Protein AF-W9VB93-F1 (afdb_monomer)

Organism: NCBI:txid1249627

pLDDT: mean 88.5, std 13.63, range [40.69, 98.06]

Sequence (87 aa):
MRLVTETEVSITRLASGQVITAKLINLSASGCAFHTDKVLDSGEELEILVRSPSERIEPLRRGARVARISQGESQHLVGVEFMNAED

Foldseek 3Di:
DWDADQFWKWKAQPVPRDIAIWGWGTDDPFWTKTKDQDDDDAQGKIWIWTDDPDPVDDIDIFIWTFHDWDDDPRIIITIITTDDDPD

Structure (mmCIF, N/CA/C/O backbone):
data_AF-W9VB93-F1
#
_entry.id   AF-W9VB93-F1
#
loop_
_atom_site.group_PDB
_atom_site.id
_atom_site.type_symbol
_atom_site.label_atom_id
_atom_site.label_alt_id
_atom_site.label_comp_id
_atom_site.label_asym_id
_atom_site.label_entity_id
_atom_site.label_seq_id
_atom_site.pdbx_PDB_ins_code
_atom_site.Cartn_x
_atom_site.Cartn_y
_atom_site.Cartn_z
_atom_site.occupancy
_atom_site.B_iso_or_equiv
_atom_site.auth_seq_id
_atom_site.auth_comp_id
_atom_site.auth_asym_id
_atom_site.auth_atom_id
_atom_site.pdbx_PDB_model_num
ATOM 1 N N . MET A 1 1 ? 17.112 -3.926 4.637 1.00 40.69 1 MET A N 1
ATOM 2 C CA . MET A 1 1 ? 17.318 -2.501 4.294 1.00 40.69 1 MET A CA 1
ATOM 3 C C . MET A 1 1 ? 15.977 -1.920 3.860 1.00 40.69 1 MET A C 1
ATOM 5 O O . MET A 1 1 ? 15.276 -2.604 3.126 1.00 40.69 1 MET A O 1
ATOM 9 N N . ARG A 1 2 ? 15.574 -0.746 4.359 1.00 48.91 2 ARG A N 1
ATOM 10 C CA . ARG A 1 2 ? 14.313 -0.071 3.993 1.00 48.91 2 ARG A CA 1
ATOM 11 C C . ARG A 1 2 ? 14.651 1.321 3.469 1.00 48.91 2 ARG A C 1
ATOM 13 O O . ARG A 1 2 ? 15.369 2.045 4.152 1.00 48.91 2 ARG A O 1
ATOM 20 N N . LEU A 1 3 ? 14.170 1.668 2.277 1.00 53.81 3 LEU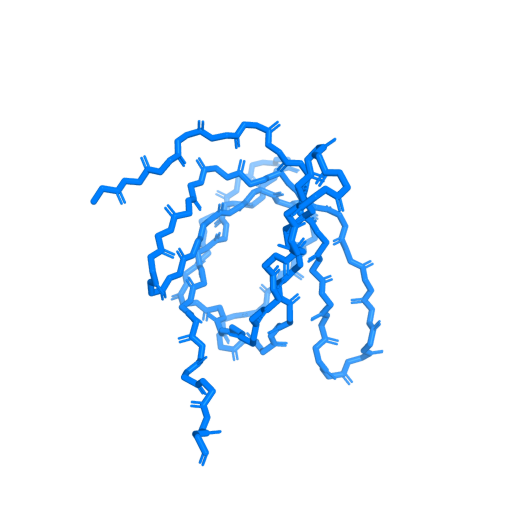 A N 1
ATOM 21 C CA . LEU A 1 3 ? 14.327 3.017 1.731 1.00 53.81 3 LEU A CA 1
ATOM 22 C C . LEU A 1 3 ? 13.314 3.935 2.435 1.00 53.81 3 LEU A C 1
ATOM 24 O O . LEU A 1 3 ? 12.129 3.602 2.463 1.00 53.81 3 LEU A O 1
ATOM 28 N N . VAL A 1 4 ? 13.768 5.038 3.033 1.00 51.03 4 VAL A N 1
ATOM 29 C CA . VAL A 1 4 ? 12.879 6.082 3.569 1.00 51.03 4 VAL A CA 1
ATOM 30 C C . VAL A 1 4 ? 12.592 7.045 2.426 1.00 51.03 4 VAL A C 1
ATOM 32 O O . VAL A 1 4 ? 13.503 7.718 1.950 1.00 51.03 4 VAL A O 1
ATOM 35 N N . THR A 1 5 ? 11.349 7.077 1.954 1.00 60.50 5 THR A N 1
ATOM 36 C CA . THR A 1 5 ? 10.927 7.963 0.864 1.00 60.50 5 THR A CA 1
ATOM 37 C C . THR A 1 5 ? 9.583 8.569 1.220 1.00 60.50 5 THR A C 1
ATOM 39 O O . THR A 1 5 ? 8.624 7.826 1.399 1.00 60.50 5 THR A O 1
ATOM 42 N N . GLU A 1 6 ? 9.474 9.892 1.280 1.00 63.72 6 GLU A N 1
ATOM 43 C CA . GLU A 1 6 ? 8.169 10.557 1.276 1.00 63.72 6 GLU A CA 1
ATOM 44 C C . GLU A 1 6 ? 7.658 10.610 -0.168 1.00 63.72 6 GLU A C 1
ATOM 46 O O . GLU A 1 6 ? 7.699 11.642 -0.831 1.00 63.72 6 GLU A O 1
ATOM 51 N N . THR A 1 7 ? 7.261 9.454 -0.691 1.00 79.50 7 THR A N 1
ATOM 52 C CA . THR A 1 7 ? 6.787 9.302 -2.069 1.00 79.50 7 THR A CA 1
ATOM 53 C C . THR A 1 7 ? 5.313 8.944 -2.046 1.00 79.50 7 THR A C 1
ATOM 55 O O . THR A 1 7 ? 4.877 8.107 -1.253 1.00 79.50 7 THR A O 1
ATOM 58 N N . GLU A 1 8 ? 4.534 9.591 -2.907 1.00 88.44 8 GLU A N 1
ATOM 59 C CA . GLU A 1 8 ? 3.145 9.205 -3.114 1.00 88.44 8 GLU A CA 1
ATOM 60 C C . GLU A 1 8 ? 3.084 7.823 -3.769 1.00 88.44 8 GLU A C 1
ATOM 62 O O . GLU A 1 8 ? 3.794 7.527 -4.732 1.00 88.44 8 GLU A O 1
ATOM 67 N N . VAL A 1 9 ? 2.228 6.966 -3.228 1.00 93.38 9 VAL A N 1
ATOM 68 C CA . VAL A 1 9 ? 1.956 5.631 -3.750 1.00 93.38 9 VAL A CA 1
ATOM 69 C C . VAL A 1 9 ? 0.484 5.544 -4.124 1.00 93.38 9 VAL A C 1
ATOM 71 O O . VAL A 1 9 ? -0.383 6.017 -3.386 1.00 93.38 9 VAL A O 1
ATOM 74 N N . SER A 1 10 ? 0.200 4.948 -5.279 1.00 95.94 10 SER A N 1
ATOM 75 C CA . SER A 1 10 ? -1.168 4.621 -5.670 1.00 95.94 10 SER A CA 1
ATOM 76 C C . SER A 1 10 ? -1.491 3.207 -5.211 1.00 95.94 10 SER A C 1
ATOM 78 O O . SER A 1 10 ? -0.706 2.282 -5.423 1.00 95.94 10 SER A O 1
ATOM 80 N N . ILE A 1 11 ? -2.644 3.051 -4.575 1.00 97.06 11 ILE A N 1
ATOM 81 C CA . ILE A 1 11 ? -3.123 1.793 -4.017 1.00 97.06 11 ILE A CA 1
ATOM 82 C C . ILE A 1 11 ? -4.478 1.488 -4.622 1.00 97.06 11 ILE A C 1
ATOM 84 O O . ILE A 1 11 ? -5.422 2.248 -4.431 1.00 97.06 11 ILE A O 1
ATOM 88 N N . THR A 1 12 ? -4.581 0.375 -5.333 1.00 97.81 12 THR A N 1
ATOM 89 C CA . THR A 1 12 ? -5.845 -0.089 -5.905 1.00 97.81 12 THR A CA 1
ATOM 90 C C . THR A 1 12 ? -6.403 -1.200 -5.0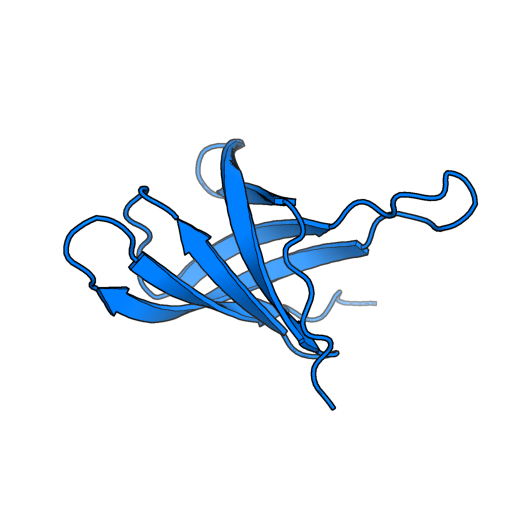31 1.00 97.81 12 THR A C 1
ATOM 92 O O . THR A 1 12 ? -5.746 -2.222 -4.855 1.00 97.81 12 THR A O 1
ATOM 95 N N . ARG A 1 13 ? -7.614 -1.040 -4.496 1.00 97.00 13 ARG A N 1
ATOM 96 C CA . ARG A 1 13 ? -8.329 -2.144 -3.840 1.00 97.00 13 ARG A CA 1
ATOM 97 C C . ARG A 1 13 ? -8.761 -3.147 -4.897 1.00 97.00 13 ARG A C 1
ATOM 99 O O . ARG A 1 13 ? -9.532 -2.785 -5.785 1.00 97.00 13 ARG A O 1
ATOM 106 N N . LEU A 1 14 ? -8.316 -4.398 -4.811 1.00 94.94 14 LEU A N 1
ATOM 107 C CA . LEU A 1 14 ? -8.624 -5.379 -5.857 1.00 94.94 14 LEU A CA 1
ATOM 108 C C . LEU A 1 14 ? -10.112 -5.744 -5.899 1.00 94.94 14 LEU A C 1
ATOM 110 O O . LEU A 1 14 ? -10.660 -5.951 -6.977 1.00 94.94 14 LEU A O 1
ATOM 114 N N . ALA A 1 15 ? -10.788 -5.740 -4.747 1.00 94.81 15 ALA A N 1
ATOM 115 C CA . ALA A 1 15 ? -12.206 -6.085 -4.656 1.00 94.81 15 ALA A CA 1
ATOM 116 C C . ALA A 1 15 ? -13.138 -5.077 -5.354 1.00 94.81 15 ALA A C 1
ATOM 118 O O . ALA A 1 15 ? -14.195 -5.460 -5.850 1.00 94.81 15 ALA A O 1
ATOM 119 N N . SER A 1 16 ? -12.776 -3.789 -5.377 1.00 94.25 16 SER A N 1
ATOM 120 C CA . SER A 1 16 ? -13.644 -2.715 -5.888 1.00 94.25 16 SER A CA 1
ATOM 121 C C . SER A 1 16 ? -13.057 -1.933 -7.063 1.00 94.25 16 SER A C 1
ATOM 123 O O . SER A 1 16 ? -13.769 -1.149 -7.685 1.00 94.25 16 SER A O 1
ATOM 125 N N . GLY A 1 17 ? -11.762 -2.089 -7.350 1.00 94.88 17 GLY A N 1
ATOM 126 C CA . GLY A 1 17 ? -11.030 -1.262 -8.309 1.00 94.88 17 GLY A CA 1
ATOM 127 C C . GLY A 1 17 ? -10.805 0.183 -7.847 1.00 94.88 17 GLY A C 1
ATOM 128 O O . GLY A 1 17 ? -10.276 0.992 -8.607 1.00 94.88 17 GLY A O 1
ATOM 129 N N . GLN A 1 18 ? -11.197 0.539 -6.618 1.00 96.00 18 GLN A N 1
ATOM 130 C CA . GLN A 1 18 ? -11.011 1.888 -6.095 1.00 96.00 18 GLN A CA 1
ATOM 131 C C . GLN A 1 18 ? -9.522 2.200 -5.930 1.00 96.00 18 GLN A C 1
ATOM 133 O O . GLN A 1 18 ? -8.797 1.449 -5.278 1.00 96.00 18 GLN A O 1
ATOM 138 N N . VAL A 1 19 ? -9.095 3.349 -6.456 1.00 96.69 19 VAL A N 1
ATOM 139 C CA . VAL A 1 19 ? -7.725 3.850 -6.313 1.00 96.69 19 VAL A CA 1
ATOM 140 C C . VAL A 1 19 ? -7.651 4.876 -5.184 1.00 96.69 19 VAL A C 1
ATOM 142 O O . VAL A 1 19 ? -8.480 5.781 -5.089 1.00 96.69 19 VAL A O 1
ATOM 145 N N . ILE A 1 20 ? -6.638 4.732 -4.336 1.00 94.94 20 ILE A N 1
ATOM 146 C CA . ILE A 1 20 ? -6.329 5.591 -3.195 1.00 94.94 20 ILE A CA 1
ATOM 147 C C . ILE A 1 20 ? -4.898 6.101 -3.358 1.00 94.94 20 ILE A C 1
ATOM 149 O O . ILE A 1 20 ? -3.993 5.330 -3.675 1.00 94.94 20 ILE A O 1
ATOM 153 N N . THR A 1 21 ? -4.681 7.388 -3.10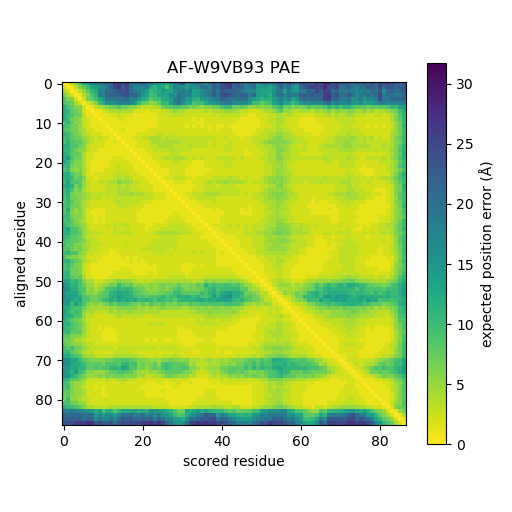3 1.00 94.75 21 THR A N 1
ATOM 154 C CA . THR A 1 21 ? -3.331 7.941 -2.951 1.00 94.75 21 THR A CA 1
ATOM 155 C C . THR A 1 21 ? -2.937 7.892 -1.481 1.00 94.75 21 THR A C 1
ATOM 157 O O . THR A 1 21 ? -3.706 8.295 -0.608 1.00 94.75 21 THR A O 1
ATOM 160 N N . ALA A 1 22 ? -1.742 7.385 -1.203 1.00 94.94 22 ALA A N 1
ATOM 161 C CA . ALA A 1 22 ? -1.202 7.255 0.141 1.00 94.94 22 ALA A CA 1
ATOM 162 C C . ALA A 1 22 ? 0.247 7.752 0.194 1.00 94.94 22 ALA A C 1
ATOM 164 O O . ALA A 1 22 ? 0.924 7.865 -0.829 1.00 94.94 22 ALA A O 1
ATOM 165 N N . LYS A 1 23 ? 0.738 8.040 1.402 1.00 93.50 23 LYS A N 1
ATOM 166 C CA . LYS A 1 23 ? 2.134 8.439 1.620 1.00 93.50 23 LYS A CA 1
ATOM 167 C C . LYS A 1 23 ? 2.954 7.219 2.011 1.00 93.50 23 LYS A C 1
ATOM 169 O O . LYS A 1 23 ? 2.750 6.670 3.093 1.00 93.50 23 LYS A O 1
ATOM 174 N N . LEU A 1 24 ? 3.875 6.797 1.152 1.00 93.19 24 LEU A N 1
ATOM 175 C CA . LEU A 1 24 ? 4.789 5.699 1.450 1.00 93.19 24 LEU A CA 1
ATOM 176 C C . LEU A 1 24 ? 5.725 6.098 2.602 1.00 93.19 24 LEU A C 1
ATOM 178 O O . LEU A 1 24 ? 6.162 7.240 2.690 1.00 93.19 24 LEU A O 1
ATOM 182 N N . ILE A 1 25 ? 6.014 5.158 3.498 1.00 91.88 25 ILE A N 1
ATOM 183 C CA . ILE A 1 25 ? 6.922 5.353 4.641 1.00 91.88 25 ILE A CA 1
ATOM 184 C C . ILE A 1 25 ? 8.190 4.544 4.463 1.00 91.88 25 ILE A C 1
ATOM 186 O O . ILE A 1 25 ? 9.294 5.019 4.721 1.00 91.88 25 ILE A O 1
ATOM 190 N N . ASN A 1 26 ? 8.031 3.290 4.054 1.00 90.12 26 ASN A N 1
ATOM 191 C CA . ASN A 1 26 ? 9.153 2.433 3.739 1.00 90.12 26 ASN A CA 1
ATOM 192 C C . ASN A 1 26 ? 8.780 1.419 2.669 1.00 90.12 26 ASN A C 1
ATOM 194 O O . ASN A 1 26 ? 7.620 1.032 2.538 1.00 90.12 26 ASN A O 1
ATOM 198 N N . LEU A 1 27 ? 9.803 0.971 1.952 1.00 91.12 27 LEU A N 1
ATOM 199 C CA . LEU A 1 27 ? 9.721 -0.066 0.938 1.00 91.12 27 LEU A CA 1
ATOM 200 C C . LEU A 1 27 ? 10.845 -1.082 1.146 1.00 91.12 27 LEU A C 1
ATOM 202 O O . LEU A 1 27 ? 11.980 -0.725 1.479 1.00 91.12 27 LEU A O 1
ATOM 206 N N . SER A 1 28 ? 10.512 -2.351 0.955 1.00 90.81 28 SER A N 1
ATOM 207 C CA . SER A 1 28 ? 11.430 -3.486 0.968 1.00 90.81 28 SER A CA 1
ATOM 208 C C . SER A 1 28 ? 11.031 -4.493 -0.112 1.00 90.81 28 SER A C 1
ATOM 210 O O . SER A 1 28 ? 10.006 -4.323 -0.766 1.00 90.81 28 SER A O 1
ATOM 212 N N . ALA A 1 29 ? 11.828 -5.547 -0.293 1.00 89.12 29 ALA A N 1
ATOM 213 C CA . ALA A 1 29 ? 11.547 -6.581 -1.289 1.00 89.12 29 ALA A CA 1
ATOM 214 C C . ALA A 1 29 ? 10.257 -7.373 -1.008 1.00 89.12 29 ALA A C 1
ATOM 216 O O . ALA A 1 29 ? 9.634 -7.849 -1.947 1.00 89.12 29 ALA A O 1
ATOM 217 N N . SER A 1 30 ? 9.857 -7.506 0.260 1.00 93.06 30 SER A N 1
ATOM 218 C CA . SER A 1 30 ? 8.718 -8.335 0.679 1.00 93.06 30 SER A CA 1
ATOM 219 C C . SER A 1 30 ? 7.477 -7.532 1.062 1.00 93.06 30 SER A C 1
ATOM 221 O O . SER A 1 30 ? 6.469 -8.111 1.451 1.00 93.06 30 SER A O 1
ATOM 223 N N . GLY A 1 31 ? 7.539 -6.202 1.021 1.00 94.94 31 GLY A N 1
ATOM 224 C CA . GLY A 1 31 ? 6.409 -5.371 1.414 1.00 94.94 31 GLY A CA 1
ATOM 225 C C . GLY A 1 31 ? 6.779 -3.925 1.685 1.00 94.94 31 GLY A C 1
ATOM 226 O O . GLY A 1 31 ? 7.946 -3.514 1.598 1.00 94.94 31 GLY A O 1
ATOM 227 N N . CYS A 1 32 ? 5.764 -3.150 2.046 1.00 95.19 32 CYS A N 1
ATOM 228 C CA . CYS A 1 32 ? 5.885 -1.730 2.330 1.00 95.19 32 CYS A CA 1
ATOM 229 C C . CYS A 1 32 ? 4.921 -1.288 3.436 1.00 95.19 32 CYS A C 1
ATOM 231 O O . CYS A 1 32 ? 4.069 -2.046 3.906 1.00 95.19 32 CYS A O 1
ATOM 233 N N . ALA A 1 33 ? 5.080 -0.043 3.875 1.00 95.88 33 ALA A N 1
ATOM 234 C CA . ALA A 1 33 ? 4.128 0.607 4.762 1.00 95.88 33 ALA A CA 1
ATOM 235 C C . ALA A 1 33 ? 3.828 2.023 4.280 1.00 95.88 33 ALA A C 1
ATOM 237 O O . ALA A 1 33 ? 4.716 2.692 3.744 1.00 95.88 33 ALA A O 1
ATOM 238 N N . PHE A 1 34 ? 2.600 2.480 4.500 1.00 95.75 34 PHE A N 1
ATOM 239 C CA . PHE A 1 34 ? 2.118 3.786 4.062 1.00 95.75 34 PHE A CA 1
ATOM 240 C C . PHE A 1 34 ? 1.098 4.373 5.045 1.00 95.75 34 PHE A C 1
ATOM 242 O O . PHE A 1 34 ? 0.487 3.646 5.828 1.00 95.75 34 PHE A O 1
ATOM 249 N N . HIS A 1 35 ? 0.912 5.692 4.987 1.00 95.88 35 HIS A N 1
ATOM 250 C CA . HIS A 1 35 ? -0.183 6.390 5.656 1.00 95.88 35 HIS A CA 1
ATOM 251 C C . HIS A 1 35 ? -1.327 6.656 4.690 1.00 95.88 35 HIS A C 1
ATOM 253 O O . HIS A 1 35 ? -1.107 7.108 3.564 1.00 95.88 35 HIS A O 1
ATOM 259 N N . THR A 1 36 ? -2.549 6.439 5.163 1.00 95.56 36 THR A N 1
ATOM 260 C CA . THR A 1 36 ? -3.776 6.799 4.452 1.00 95.56 36 THR A CA 1
ATOM 261 C C . THR A 1 36 ? -4.837 7.296 5.433 1.00 95.56 36 THR A C 1
ATOM 263 O O . THR A 1 36 ? -4.846 6.910 6.600 1.00 95.56 36 THR A O 1
ATOM 266 N N . ASP A 1 37 ? -5.722 8.170 4.964 1.00 94.69 37 ASP A N 1
ATOM 267 C CA . ASP A 1 37 ? -6.946 8.580 5.661 1.00 94.69 37 ASP A 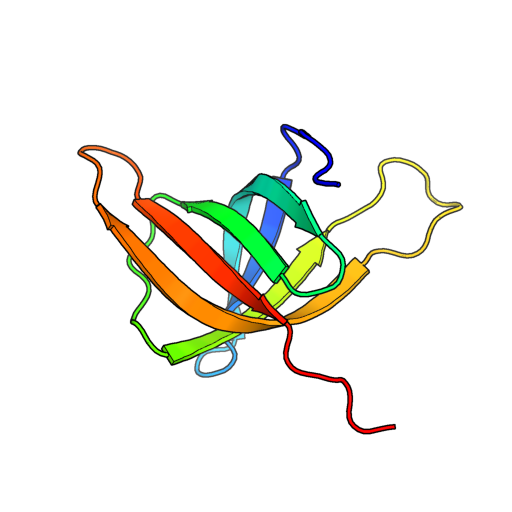CA 1
ATOM 268 C C . ASP A 1 37 ? -8.105 7.592 5.417 1.00 94.69 37 ASP A C 1
ATOM 270 O O . ASP A 1 37 ? -9.197 7.756 5.960 1.00 94.69 37 ASP A O 1
ATOM 274 N N . LYS A 1 38 ? -7.900 6.581 4.562 1.00 94.75 38 LYS A N 1
ATOM 275 C CA . LYS A 1 38 ? -8.907 5.573 4.236 1.00 94.75 38 LYS A CA 1
ATOM 276 C C . LYS A 1 38 ? -8.783 4.373 5.159 1.00 94.75 38 LYS A C 1
ATOM 278 O O . LYS A 1 38 ? -7.694 3.853 5.387 1.00 94.75 38 LYS A O 1
ATOM 283 N N . VAL A 1 39 ? -9.926 3.894 5.634 1.00 92.50 39 VAL A N 1
ATOM 284 C CA . VAL A 1 39 ? -10.006 2.643 6.389 1.00 92.50 39 VAL A CA 1
ATOM 285 C C . VAL A 1 39 ? -9.802 1.474 5.429 1.00 92.50 39 VAL A C 1
ATOM 287 O O . VAL A 1 39 ? -10.490 1.382 4.410 1.00 92.50 39 VAL A O 1
ATOM 290 N N . LEU A 1 40 ? -8.843 0.613 5.750 1.00 94.69 40 LEU A N 1
ATO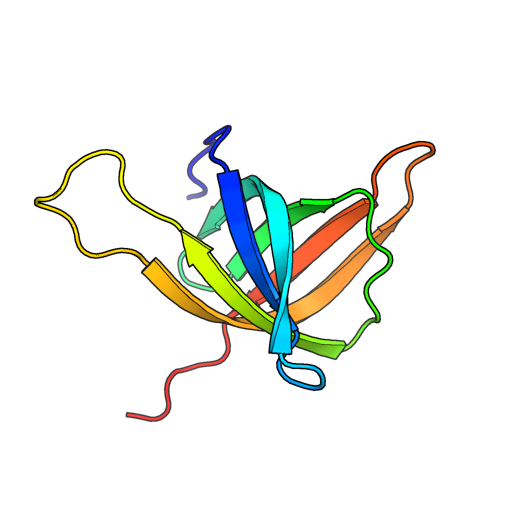M 291 C CA . LEU A 1 40 ? -8.579 -0.657 5.075 1.00 94.69 40 LEU A CA 1
ATOM 292 C C . LEU A 1 40 ? -8.844 -1.794 6.058 1.00 94.69 40 LEU A C 1
ATOM 294 O O . LEU A 1 40 ? -8.758 -1.581 7.269 1.00 94.69 40 LEU A O 1
ATOM 298 N N . ASP A 1 41 ? -9.131 -2.982 5.545 1.00 95.50 41 ASP A N 1
ATOM 299 C CA . ASP A 1 41 ? -9.375 -4.163 6.368 1.00 95.50 41 ASP A CA 1
ATOM 300 C C . ASP A 1 41 ? -8.137 -5.062 6.448 1.00 95.50 41 ASP A C 1
ATOM 302 O O . ASP A 1 41 ? -7.325 -5.150 5.525 1.00 95.50 41 ASP A O 1
ATOM 306 N N . SER A 1 42 ? -7.979 -5.757 7.576 1.00 95.88 42 SER A N 1
ATOM 307 C CA . SER A 1 42 ? -6.935 -6.778 7.702 1.00 95.88 42 SER A CA 1
ATOM 308 C C . SER A 1 42 ? -7.177 -7.896 6.687 1.00 95.88 42 SER A C 1
ATOM 310 O O . SER A 1 42 ? -8.295 -8.393 6.564 1.00 95.88 42 SER A O 1
ATOM 312 N N . GLY A 1 43 ? -6.134 -8.304 5.968 1.00 96.88 43 GLY A N 1
ATOM 313 C CA . GLY A 1 43 ? -6.237 -9.298 4.903 1.00 96.88 43 GLY A CA 1
ATOM 314 C C . GLY A 1 43 ? -6.780 -8.769 3.574 1.00 96.88 43 GLY A C 1
ATOM 315 O O . GLY A 1 43 ? -6.822 -9.543 2.621 1.00 96.88 43 GLY A O 1
ATOM 316 N N . GLU A 1 44 ? -7.154 -7.487 3.473 1.00 96.88 44 GLU A N 1
ATOM 317 C CA . GLU A 1 44 ? -7.593 -6.887 2.209 1.00 96.88 44 GLU A CA 1
ATOM 318 C C . GLU A 1 44 ? -6.480 -6.977 1.155 1.00 96.88 44 GLU A C 1
ATOM 320 O O . GLU A 1 44 ? -5.306 -6.710 1.440 1.00 96.88 44 GLU A O 1
ATOM 325 N N . GLU A 1 45 ? -6.849 -7.372 -0.064 1.00 97.75 45 GLU A N 1
ATOM 326 C CA . GLU A 1 45 ? -5.923 -7.475 -1.188 1.00 97.75 45 GLU A CA 1
ATOM 327 C C . GLU A 1 45 ? -5.888 -6.182 -1.998 1.00 97.75 45 GLU A C 1
ATOM 329 O O . GLU A 1 45 ? -6.912 -5.612 -2.394 1.00 97.75 45 GLU A O 1
ATOM 334 N N . LEU A 1 46 ? -4.670 -5.731 -2.257 1.00 97.69 46 LEU A N 1
ATOM 335 C CA . LEU A 1 46 ? -4.360 -4.447 -2.850 1.00 97.69 46 LEU A CA 1
ATOM 336 C C . LEU A 1 46 ? -3.375 -4.636 -4.001 1.00 97.69 46 LEU A C 1
ATOM 338 O O . LEU A 1 46 ? -2.583 -5.574 -4.025 1.00 97.69 46 LEU A O 1
ATOM 342 N N . GLU A 1 47 ? -3.354 -3.685 -4.919 1.00 97.62 47 GLU A N 1
ATOM 343 C CA . GLU A 1 47 ? -2.232 -3.471 -5.820 1.00 97.62 47 GLU A CA 1
ATOM 344 C C . GLU A 1 47 ? -1.507 -2.191 -5.417 1.00 97.62 47 GLU A C 1
ATOM 346 O O . GLU A 1 47 ? -2.123 -1.137 -5.262 1.00 97.62 47 GLU A O 1
ATOM 351 N N . ILE A 1 48 ? -0.191 -2.283 -5.263 1.00 95.94 48 ILE A N 1
ATOM 352 C CA . ILE A 1 48 ? 0.689 -1.176 -4.914 1.00 95.94 48 ILE A CA 1
ATOM 353 C C . ILE A 1 48 ? 1.430 -0.728 -6.170 1.00 95.94 48 ILE A C 1
ATOM 355 O O . ILE A 1 48 ? 2.128 -1.528 -6.795 1.00 95.94 48 ILE A O 1
ATOM 359 N N . LEU A 1 49 ? 1.313 0.557 -6.505 1.00 94.81 49 LEU A N 1
ATOM 360 C CA . LEU A 1 49 ? 2.030 1.200 -7.601 1.00 94.81 49 LEU A CA 1
ATOM 361 C C . LEU A 1 49 ? 2.890 2.353 -7.072 1.00 94.81 49 LEU A C 1
ATOM 363 O O . LEU A 1 49 ? 2.376 3.409 -6.698 1.00 94.81 49 LEU A O 1
ATOM 367 N N . VAL A 1 50 ? 4.209 2.170 -7.104 1.00 90.81 50 VAL A N 1
ATOM 368 C CA . VAL A 1 50 ? 5.189 3.217 -6.788 1.00 90.81 50 VAL A CA 1
ATOM 369 C C . VAL A 1 50 ? 5.800 3.714 -8.092 1.00 90.81 50 VAL A C 1
ATOM 371 O O . VAL A 1 50 ? 6.485 2.969 -8.796 1.00 90.81 50 VAL A O 1
ATOM 374 N N . ARG A 1 51 ? 5.549 4.982 -8.427 1.00 85.75 51 ARG A N 1
ATOM 375 C CA . ARG A 1 51 ? 6.128 5.612 -9.617 1.00 85.75 51 ARG A CA 1
ATOM 376 C C . ARG A 1 51 ? 7.529 6.124 -9.313 1.00 85.75 51 ARG A C 1
ATOM 378 O O . ARG A 1 51 ? 7.766 6.743 -8.280 1.00 85.75 51 ARG A O 1
ATOM 385 N N . SER A 1 52 ? 8.446 5.886 -10.243 1.00 77.44 52 SER A N 1
ATOM 386 C CA . SER A 1 52 ? 9.743 6.550 -10.233 1.00 77.44 52 SER A CA 1
ATOM 387 C C . SER A 1 52 ? 9.591 7.997 -10.719 1.00 77.44 52 SER A C 1
ATOM 389 O O . SER A 1 52 ? 8.825 8.238 -11.654 1.00 77.44 52 SER A O 1
ATOM 391 N N . PRO A 1 53 ? 10.343 8.958 -10.155 1.00 73.69 53 PRO A N 1
ATOM 392 C CA . PRO A 1 53 ? 10.436 10.306 -10.714 1.00 73.69 53 PRO A CA 1
ATOM 393 C C . PRO A 1 53 ? 11.199 10.347 -12.051 1.00 73.69 53 PRO A C 1
ATOM 395 O O . PRO A 1 53 ? 11.171 11.359 -12.743 1.00 73.69 53 PRO A O 1
ATOM 398 N N . SER A 1 54 ? 11.902 9.272 -12.421 1.00 78.81 54 SER A N 1
ATOM 399 C CA . SER A 1 54 ? 12.575 9.137 -13.714 1.00 78.81 54 SER A CA 1
ATOM 400 C C . SER A 1 54 ? 11.773 8.244 -14.653 1.00 78.81 54 SER A C 1
ATOM 402 O O . SER A 1 54 ? 11.521 7.087 -14.323 1.00 78.81 54 SER A O 1
ATOM 404 N N . GLU A 1 55 ? 11.493 8.737 -15.862 1.00 76.94 55 GLU A N 1
ATOM 405 C CA . GLU A 1 55 ? 10.850 7.974 -16.947 1.00 76.94 55 GLU A CA 1
ATOM 406 C C . GLU A 1 55 ? 11.673 6.763 -17.417 1.00 76.94 55 GLU A C 1
ATOM 408 O O . GLU A 1 55 ? 11.168 5.904 -18.132 1.00 76.94 55 GLU A O 1
ATOM 413 N N . ARG A 1 56 ? 12.948 6.675 -17.019 1.00 82.75 56 ARG A N 1
ATOM 414 C CA . ARG A 1 56 ? 13.842 5.565 -17.378 1.00 82.75 56 ARG A CA 1
ATOM 415 C C . ARG A 1 56 ? 13.699 4.345 -16.472 1.00 82.75 56 ARG A C 1
ATOM 417 O O . ARG A 1 56 ? 14.311 3.321 -16.753 1.00 82.75 56 ARG A O 1
ATOM 424 N N . ILE A 1 57 ? 12.971 4.469 -15.364 1.00 81.88 57 ILE A N 1
ATOM 425 C CA . ILE A 1 57 ? 12.799 3.398 -14.383 1.00 81.88 57 ILE A CA 1
ATOM 426 C C . ILE A 1 57 ? 11.333 2.994 -14.402 1.00 81.88 57 ILE A C 1
ATOM 428 O O . ILE A 1 57 ? 10.455 3.816 -14.130 1.00 81.88 57 ILE A O 1
ATOM 432 N N . GLU A 1 58 ? 11.080 1.723 -14.703 1.00 85.31 58 GLU A N 1
ATOM 433 C CA . GLU A 1 58 ? 9.726 1.186 -14.676 1.00 85.31 58 GLU A CA 1
ATOM 434 C C . GLU A 1 58 ? 9.111 1.316 -13.272 1.00 85.31 58 GLU A C 1
ATOM 436 O O . GLU A 1 58 ? 9.789 1.063 -12.269 1.00 85.31 58 GLU A O 1
ATOM 441 N N . PRO A 1 59 ? 7.829 1.711 -13.168 1.00 88.00 59 PRO A N 1
ATOM 442 C CA . PRO A 1 59 ? 7.137 1.747 -11.890 1.00 88.00 59 PRO A CA 1
ATOM 443 C C . PRO A 1 59 ? 7.123 0.374 -11.218 1.00 88.00 59 PRO A C 1
ATOM 445 O O . PRO A 1 59 ? 6.851 -0.646 -11.853 1.00 88.00 59 PRO A O 1
ATOM 448 N N . LEU A 1 60 ? 7.329 0.350 -9.902 1.00 89.31 60 LEU A N 1
ATOM 449 C CA . LEU A 1 60 ? 7.111 -0.867 -9.134 1.00 89.31 60 LEU A CA 1
ATOM 450 C C . LEU A 1 60 ? 5.607 -1.105 -9.024 1.00 89.31 60 LEU A C 1
ATOM 452 O O . LEU A 1 60 ? 4.903 -0.303 -8.412 1.00 89.31 60 LEU A O 1
ATOM 456 N N . ARG A 1 61 ? 5.141 -2.231 -9.566 1.00 93.31 61 ARG A N 1
ATOM 457 C CA . ARG A 1 61 ? 3.760 -2.700 -9.438 1.00 93.31 61 ARG A CA 1
ATOM 458 C C . ARG A 1 61 ? 3.727 -4.074 -8.783 1.00 93.31 61 ARG A C 1
ATOM 460 O O . ARG A 1 61 ? 4.359 -4.999 -9.294 1.00 93.31 61 ARG A O 1
ATOM 467 N N . ARG A 1 62 ? 3.044 -4.217 -7.646 1.00 95.31 62 ARG A N 1
ATOM 468 C CA . ARG A 1 62 ? 2.955 -5.489 -6.906 1.00 95.31 62 ARG A CA 1
ATOM 469 C C . ARG A 1 62 ? 1.578 -5.686 -6.290 1.00 95.31 62 ARG A C 1
ATOM 471 O O . ARG A 1 62 ? 1.041 -4.758 -5.693 1.00 95.31 62 ARG A O 1
ATOM 478 N N . GLY A 1 63 ? 1.052 -6.906 -6.384 1.00 96.75 63 GLY A N 1
ATOM 479 C CA . GLY A 1 63 ? -0.047 -7.347 -5.529 1.00 96.75 63 GLY A CA 1
ATOM 480 C C . GLY A 1 63 ? 0.423 -7.420 -4.077 1.00 96.75 63 GLY A C 1
ATOM 481 O O . GLY A 1 63 ? 1.577 -7.756 -3.805 1.00 96.75 63 GLY A O 1
ATOM 482 N N . ALA A 1 64 ? -0.445 -7.071 -3.141 1.00 97.56 64 ALA A N 1
ATOM 483 C CA . ALA A 1 64 ? -0.137 -7.042 -1.725 1.00 97.56 64 ALA A CA 1
ATOM 484 C C . ALA A 1 64 ? -1.359 -7.393 -0.877 1.00 97.56 64 ALA A C 1
ATOM 486 O O . ALA A 1 64 ? -2.497 -7.255 -1.318 1.00 97.56 64 ALA A O 1
ATOM 487 N N . 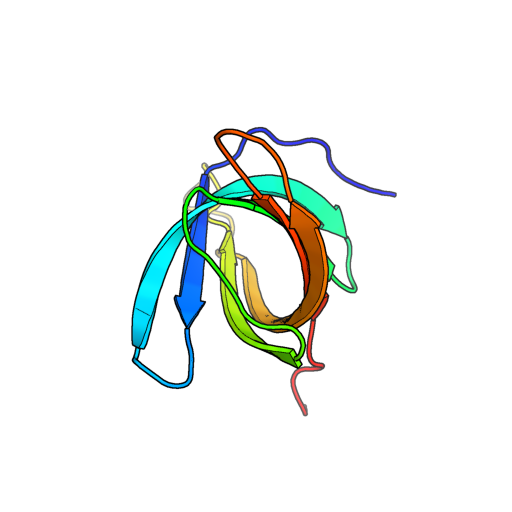ARG A 1 65 ? -1.114 -7.793 0.367 1.00 98.06 65 ARG A N 1
ATOM 488 C CA . ARG A 1 65 ? -2.150 -8.050 1.362 1.00 98.06 65 ARG A CA 1
ATOM 489 C C . ARG A 1 65 ? -1.899 -7.229 2.615 1.00 98.06 65 ARG A C 1
ATOM 491 O O . ARG A 1 65 ? -0.761 -7.136 3.077 1.00 98.06 65 ARG A O 1
ATOM 498 N N . VAL A 1 66 ? -2.950 -6.636 3.177 1.00 97.88 66 VAL A N 1
ATOM 499 C CA . VAL A 1 66 ? -2.863 -5.911 4.450 1.00 97.88 66 VAL A CA 1
ATOM 500 C C . VAL A 1 66 ? -2.525 -6.886 5.574 1.00 97.88 66 VAL A C 1
ATOM 502 O O . VAL A 1 66 ? -3.319 -7.759 5.910 1.00 97.88 66 VAL A O 1
ATOM 505 N N . ALA A 1 67 ? -1.346 -6.716 6.170 1.00 97.38 67 ALA A N 1
ATOM 506 C CA . ALA A 1 67 ? -0.852 -7.559 7.257 1.00 97.38 67 ALA A CA 1
ATOM 507 C C . ALA A 1 67 ? -1.041 -6.904 8.633 1.00 97.38 67 ALA A C 1
ATOM 509 O O . ALA A 1 67 ? -1.161 -7.587 9.647 1.00 97.38 67 ALA A O 1
ATOM 510 N N . ARG A 1 68 ? -1.043 -5.565 8.691 1.00 96.19 68 ARG A N 1
ATOM 511 C CA . ARG A 1 68 ? -1.197 -4.814 9.943 1.00 96.19 68 ARG A CA 1
ATOM 512 C C . ARG A 1 68 ? -1.752 -3.417 9.717 1.00 96.19 68 ARG A C 1
ATOM 514 O O . ARG A 1 68 ? -1.427 -2.765 8.725 1.00 96.19 68 ARG A O 1
ATOM 521 N N . ILE A 1 69 ? -2.507 -2.935 10.698 1.00 97.19 69 ILE A N 1
ATOM 522 C CA . ILE A 1 69 ? -3.060 -1.582 10.732 1.00 97.19 69 ILE A CA 1
ATOM 523 C C . ILE A 1 69 ? -2.805 -1.005 12.122 1.00 97.19 69 ILE A C 1
ATOM 525 O O . ILE A 1 69 ? -3.140 -1.620 13.132 1.00 97.19 69 ILE A O 1
ATOM 529 N N . SER A 1 70 ? -2.213 0.180 12.178 1.00 95.88 70 SER A N 1
ATOM 530 C CA . SER A 1 70 ? -2.112 0.987 13.390 1.00 95.88 70 SER A CA 1
ATOM 531 C C . SER A 1 70 ? -2.956 2.238 13.195 1.00 95.88 70 SER A C 1
ATOM 533 O O . SER A 1 70 ? -2.678 3.058 12.318 1.00 95.88 70 SER A O 1
ATOM 535 N N . GLN A 1 71 ? -4.023 2.359 13.983 1.00 89.81 71 GLN A N 1
ATOM 536 C CA . G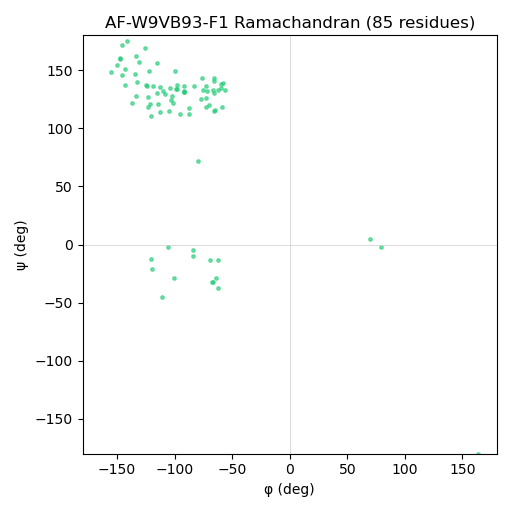LN A 1 71 ? -4.921 3.505 13.910 1.00 89.81 71 GLN A CA 1
ATOM 537 C C . GLN A 1 71 ? -4.250 4.746 14.511 1.00 89.81 71 GLN A C 1
ATOM 539 O O . GLN A 1 71 ? -3.624 4.668 15.566 1.00 89.81 71 GLN A O 1
ATOM 544 N N . GLY A 1 72 ? -4.390 5.882 13.832 1.00 88.94 72 GLY A N 1
ATOM 545 C CA . GLY A 1 72 ? -4.065 7.206 14.352 1.00 88.94 72 GLY A CA 1
ATOM 546 C 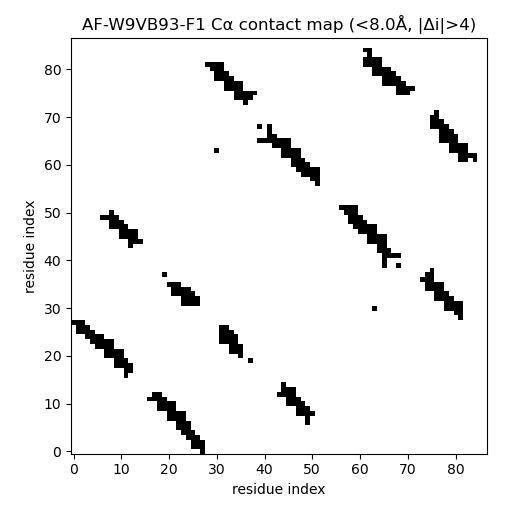C . GLY A 1 72 ? -5.274 8.130 14.225 1.00 88.94 72 GLY A C 1
ATOM 547 O O . GLY A 1 72 ? -6.249 7.781 13.561 1.00 88.94 72 GLY A O 1
ATOM 548 N N . GLU A 1 73 ? -5.206 9.301 14.859 1.00 83.81 73 GLU A N 1
ATOM 549 C CA . GLU A 1 73 ? -6.335 10.244 14.940 1.00 83.81 73 GLU A CA 1
ATOM 550 C C . GLU A 1 73 ? -6.782 10.773 13.567 1.00 83.81 73 GLU A C 1
ATOM 552 O O . GLU A 1 73 ? -7.977 10.904 13.323 1.00 83.81 73 GLU A O 1
ATOM 557 N N . SER A 1 74 ? -5.832 11.026 12.658 1.00 87.38 74 SER A N 1
ATOM 558 C CA . SER A 1 74 ? -6.112 11.589 11.322 1.00 87.38 74 SER A CA 1
ATOM 559 C C . SER A 1 74 ? -5.689 10.682 10.168 1.00 87.38 74 SER A C 1
ATOM 561 O O . SER A 1 74 ? -6.145 10.855 9.041 1.00 87.38 74 SER A O 1
ATOM 563 N N . GLN A 1 75 ? -4.769 9.751 10.419 1.00 92.81 75 GLN A N 1
ATOM 564 C CA . GLN A 1 75 ? -4.239 8.832 9.417 1.00 92.81 75 GLN A CA 1
ATOM 565 C C . GLN A 1 75 ? -3.929 7.484 10.055 1.00 92.81 75 GLN A C 1
ATOM 567 O O . GLN A 1 75 ? -3.472 7.408 11.196 1.00 92.81 75 GLN A O 1
ATOM 572 N N . HIS A 1 76 ? -4.120 6.425 9.281 1.00 94.38 76 HIS A N 1
ATOM 573 C CA . HIS A 1 76 ? -3.777 5.064 9.652 1.00 94.38 76 HIS A CA 1
ATOM 574 C C . HIS A 1 76 ? -2.433 4.690 9.036 1.00 94.38 76 HIS A C 1
ATOM 576 O O . HIS A 1 76 ? -2.206 4.919 7.846 1.00 94.38 76 HIS A O 1
ATOM 582 N N . LEU A 1 77 ? -1.557 4.087 9.837 1.00 95.81 77 LEU A N 1
ATOM 583 C CA . LEU A 1 77 ? -0.350 3.440 9.337 1.00 95.81 77 LEU A CA 1
ATOM 584 C C . LEU A 1 77 ? -0.698 2.002 8.962 1.00 95.81 77 LEU A C 1
ATOM 586 O O . LEU A 1 77 ? -1.058 1.195 9.820 1.00 95.81 77 LEU A O 1
ATOM 590 N N . VAL A 1 78 ? -0.552 1.674 7.686 1.00 97.62 78 VAL A N 1
ATOM 591 C CA . VAL A 1 78 ? -0.883 0.357 7.145 1.00 97.62 78 VAL A CA 1
ATOM 592 C C . VAL A 1 78 ? 0.389 -0.312 6.653 1.00 97.62 78 VAL A C 1
ATOM 594 O O . VAL A 1 78 ? 1.197 0.295 5.951 1.00 97.62 78 VAL A O 1
ATOM 597 N N . GLY A 1 79 ? 0.596 -1.561 7.065 1.00 97.12 79 GLY A N 1
ATOM 598 C CA . GLY A 1 79 ? 1.670 -2.414 6.575 1.00 97.12 79 GLY A CA 1
ATOM 599 C C . GLY A 1 79 ? 1.108 -3.532 5.714 1.00 97.12 79 GLY A C 1
ATOM 600 O O . GLY A 1 79 ? 0.167 -4.213 6.125 1.00 97.12 79 GLY A O 1
ATOM 601 N N . VAL A 1 80 ? 1.717 -3.729 4.550 1.00 97.69 80 VAL A N 1
ATOM 602 C CA . VAL A 1 80 ? 1.329 -4.766 3.595 1.00 97.69 80 VAL A CA 1
ATOM 603 C C . VAL A 1 80 ? 2.499 -5.689 3.294 1.00 97.69 80 VAL A C 1
ATOM 605 O O . VAL A 1 80 ? 3.661 -5.271 3.299 1.00 97.69 80 VAL A O 1
ATOM 608 N N . GLU A 1 81 ? 2.173 -6.936 2.995 1.00 97.38 81 GLU A N 1
ATOM 609 C CA . GLU A 1 81 ? 3.104 -7.931 2.474 1.00 97.38 81 GLU A CA 1
ATOM 610 C C . GLU A 1 81 ? 2.847 -8.104 0.982 1.00 97.38 81 GLU A C 1
ATOM 612 O O . GLU A 1 81 ? 1.694 -8.174 0.555 1.00 97.38 81 GLU A O 1
ATOM 617 N N . PHE A 1 82 ? 3.907 -8.125 0.176 1.00 96.25 82 PHE A N 1
ATOM 618 C CA . PHE A 1 82 ? 3.772 -8.379 -1.252 1.00 96.25 82 PHE A CA 1
ATOM 619 C C . PHE A 1 82 ? 3.427 -9.843 -1.481 1.00 96.25 82 PHE A C 1
ATOM 621 O O . PHE A 1 82 ? 4.060 -10.743 -0.933 1.00 96.25 82 PHE A O 1
ATOM 628 N N . MET A 1 83 ? 2.415 -10.059 -2.310 1.00 94.12 83 MET A N 1
ATOM 629 C CA . MET A 1 83 ? 2.081 -11.380 -2.807 1.00 94.12 83 MET A CA 1
ATOM 630 C C . MET A 1 83 ? 3.118 -11.724 -3.874 1.00 94.12 83 MET A C 1
ATOM 632 O O . MET A 1 83 ? 3.448 -10.878 -4.713 1.00 94.12 83 MET A O 1
ATOM 636 N N . ASN A 1 84 ? 3.676 -12.933 -3.816 1.00 81.44 84 ASN A N 1
ATOM 637 C CA . ASN A 1 84 ? 4.567 -13.400 -4.870 1.00 81.44 84 ASN A CA 1
ATOM 638 C C . ASN A 1 84 ? 3.811 -13.308 -6.201 1.00 81.44 84 ASN A C 1
ATOM 640 O O . ASN A 1 84 ? 2.654 -13.718 -6.279 1.00 81.44 84 ASN A O 1
ATOM 644 N N . ALA A 1 85 ? 4.452 -12.752 -7.228 1.00 61.81 85 ALA A N 1
ATOM 645 C CA . ALA A 1 85 ? 4.008 -13.041 -8.580 1.00 61.81 85 ALA A CA 1
ATOM 646 C C . ALA A 1 85 ? 4.259 -14.541 -8.759 1.00 61.81 85 ALA A C 1
ATOM 648 O O . ALA A 1 85 ? 5.399 -14.975 -8.604 1.00 61.81 85 ALA A O 1
ATOM 649 N N . GLU A 1 86 ? 3.209 -15.337 -8.943 1.00 50.12 86 GLU A N 1
ATOM 650 C CA . GLU A 1 86 ? 3.411 -16.674 -9.493 1.00 50.12 86 GLU A CA 1
ATOM 651 C C . GLU A 1 86 ? 4.076 -16.470 -10.863 1.00 50.12 86 GLU A C 1
ATOM 653 O O . GLU A 1 86 ? 3.538 -15.733 -11.696 1.00 50.12 86 GLU A O 1
ATOM 658 N N . ASP A 1 87 ? 5.297 -16.997 -11.004 1.00 40.81 87 ASP A N 1
ATOM 659 C CA . ASP A 1 87 ? 6.059 -17.035 -12.259 1.00 40.81 87 ASP A CA 1
ATOM 660 C C . ASP A 1 87 ? 5.301 -17.813 -13.350 1.00 40.81 87 ASP A C 1
ATOM 662 O O . ASP A 1 87 ? 4.704 -18.870 -13.026 1.00 40.81 87 ASP A O 1
#

Radius of gyration: 12.35 Å; Cα contacts (8 Å, |Δi|>4): 198; chains: 1; bounding box: 31×29×32 Å

Solvent-accessible surface area (backbone atoms only — not comparable to full-atom values): 4910 Å² total; per-residue (Å²): 127,66,54,78,43,95,39,72,27,43,37,3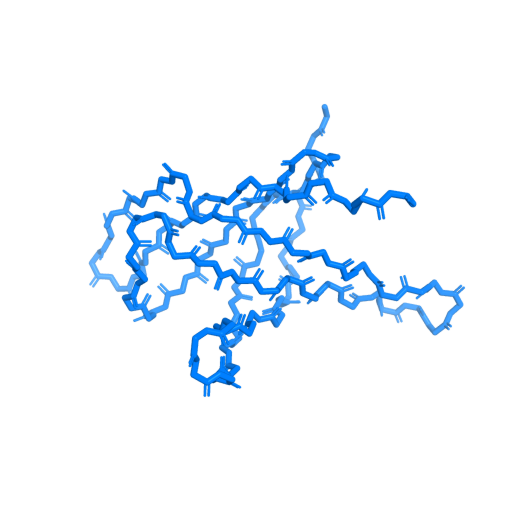0,35,64,90,76,66,50,75,42,78,29,40,33,52,35,44,46,97,60,30,39,30,30,38,29,78,67,90,79,56,84,64,41,49,31,34,42,37,40,69,54,97,45,95,89,46,81,57,51,72,44,46,25,30,31,73,46,77,45,86,50,97,77,41,30,44,37,33,32,37,46,51,79,78,84,128

Mean predicted aligned error: 5.17 Å

InterPro domains:
  IPR009875 PilZ domain [PF07238] (6-85)

Nearest PDB structures (foldseek):
  4p02-assembly1_A  TM=8.140E-01  e=5.761E-05  Cereibacter sphaeroides 2.4.1
  3ph1-assembly1_A  TM=7.566E-01  e=1.133E-02  Xanthomonas campestris pv. campestris str. B100
  3rqa-assembly1_B  TM=7.557E-01  e=1.728E-02  Xanthomonas campestris pv. campestris str. B100
  3rqa-assembly1_A  TM=7.566E-01  e=2.637E-02  Xanthomonas campestris pv. campestris str. B100
  3rqa-assembly1_C  TM=7.660E-01  e=2.930E-02  Xanthomonas campestris pv. campestris str. B100

Secondary structure (DSSP, 8-state):
--B----EEEEEETTT--EEEEEEEEEETTEEEEEESS---TT-EEEEEE--SSTTSPPEEEEEEEEEEE--SS-EEEEEEEPP---